Protein AF-W4LTV4-F1 (afdb_monomer)

Sequence (87 aa):
MIDLKAKDEFWAIVEECLVELYRLPTPDARQRSEDMRIRIEAPPTGMSSEIFYHSEPYDVACGIMGVDPNLPQHSQQYDSILSRHSW

Solvent-accessible surface area (backbone atoms only — not comparable to full-atom values): 5138 Å² total; per-residue (Å²): 135,82,53,69,64,60,52,52,51,45,51,49,52,22,29,49,43,29,31,73,76,67,66,36,55,64,73,58,22,48,52,55,48,50,58,48,50,52,52,45,77,60,47,68,94,90,60,67,50,69,65,59,76,72,54,56,44,68,56,51,34,24,60,76,69,74,46,81,78,57,56,85,83,42,41,74,61,49,52,57,53,37,71,76,45,102,108

Secondary structure (DSSP, 8-state):
---HHHHHHHHHHHHHHHHHTT---HHHHHHHHHHHHHHHHSPPTT--GGGGGGS-HHHHHHHHHT----HHHHHHHHHHHHTTTT-

Mean predicted aligned error: 4.75 Å

Radius of gyration: 12.68 Å; Cα contacts (8 Å, |Δi|>4): 67; chains: 1; bounding box: 35×27×31 Å

Foldseek 3Di:
DDDPVLVVLLLVLLLQCCCPVVVDDSVVSVVLSVVVVVCLVPDPPPDHSVVVSVDHSQVVSCVSVVHDDDCVVCVVVSVVSCVVGVD

Structure (mmCIF, N/CA/C/O backbone):
data_AF-W4LTV4-F1
#
_entry.id   AF-W4LTV4-F1
#
loop_
_atom_site.group_PDB
_atom_site.id
_atom_site.type_symbol
_atom_site.label_atom_id
_atom_site.label_alt_id
_atom_site.label_comp_id
_atom_site.label_asym_id
_atom_site.label_entity_id
_atom_site.label_seq_id
_atom_site.pdbx_PDB_ins_code
_atom_site.Cartn_x
_atom_site.Cartn_y
_atom_site.Cartn_z
_atom_site.occupancy
_atom_site.B_iso_or_equiv
_atom_site.auth_seq_id
_atom_site.auth_comp_id
_atom_site.auth_asym_id
_atom_site.auth_atom_id
_atom_site.pdbx_PDB_model_num
ATOM 1 N N . MET A 1 1 ? 4.332 -2.657 -21.135 1.00 60.75 1 MET A N 1
ATOM 2 C CA . MET A 1 1 ? 3.899 -1.281 -20.839 1.00 60.75 1 MET A CA 1
ATOM 3 C C . MET A 1 1 ? 2.556 -1.344 -20.147 1.00 60.75 1 MET A C 1
ATOM 5 O O . MET A 1 1 ? 1.537 -1.523 -20.802 1.00 60.75 1 MET A O 1
ATOM 9 N N . ILE A 1 2 ? 2.583 -1.294 -18.820 1.00 66.81 2 ILE A N 1
ATOM 10 C CA . ILE A 1 2 ? 1.373 -1.233 -17.993 1.00 66.81 2 ILE A CA 1
ATOM 11 C C . ILE A 1 2 ? 0.710 0.133 -18.192 1.00 66.81 2 ILE A C 1
ATOM 13 O O . ILE A 1 2 ? 1.402 1.156 -18.188 1.00 66.81 2 ILE A O 1
ATOM 17 N N . ASP A 1 3 ? -0.608 0.127 -18.384 1.00 82.25 3 ASP A N 1
ATOM 18 C CA . ASP A 1 3 ? -1.420 1.331 -18.559 1.00 82.25 3 ASP A CA 1
ATOM 19 C C . ASP A 1 3 ? -1.342 2.228 -17.312 1.00 82.25 3 ASP A C 1
ATOM 21 O O . ASP A 1 3 ? -1.342 1.735 -16.182 1.00 82.25 3 ASP A O 1
ATOM 25 N N . LEU A 1 4 ? -1.262 3.548 -17.503 1.00 81.62 4 LEU A N 1
ATOM 26 C CA . LEU A 1 4 ? -1.189 4.511 -16.399 1.00 81.62 4 LEU A CA 1
ATOM 27 C C . LEU A 1 4 ? -2.395 4.368 -15.457 1.00 81.62 4 LEU A C 1
ATOM 29 O O . LEU A 1 4 ? -2.232 4.410 -14.242 1.00 81.62 4 LEU A O 1
ATOM 33 N N . LYS A 1 5 ? -3.578 4.099 -16.017 1.00 85.00 5 LYS A N 1
ATOM 34 C CA . LYS A 1 5 ? -4.810 3.876 -15.265 1.00 85.00 5 LYS A CA 1
ATOM 35 C C . LYS A 1 5 ? -4.719 2.630 -14.387 1.00 85.00 5 LYS A C 1
ATOM 37 O O . LYS A 1 5 ? -5.138 2.679 -13.239 1.00 85.00 5 LYS A O 1
ATOM 42 N N . ALA A 1 6 ? -4.130 1.547 -14.893 1.00 85.75 6 ALA A N 1
ATOM 43 C CA . ALA A 1 6 ? -3.945 0.322 -14.115 1.00 85.75 6 ALA A CA 1
ATOM 44 C C . ALA A 1 6 ? -2.978 0.537 -12.939 1.00 85.75 6 ALA A C 1
ATOM 46 O O . ALA A 1 6 ? -3.181 -0.016 -11.862 1.00 85.75 6 ALA A O 1
ATOM 47 N N . LYS A 1 7 ? -1.947 1.377 -13.115 1.00 88.31 7 LYS A N 1
ATOM 48 C CA . LYS A 1 7 ? -1.054 1.771 -12.012 1.00 88.31 7 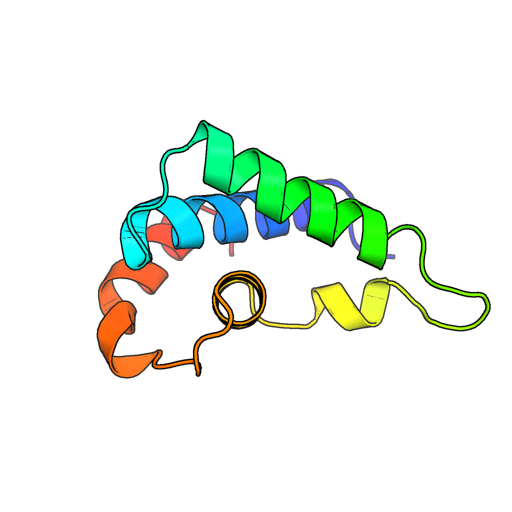LYS A CA 1
ATOM 49 C C . LYS A 1 7 ? -1.780 2.617 -10.972 1.00 88.31 7 LYS A C 1
ATOM 51 O O . LYS A 1 7 ? -1.585 2.405 -9.781 1.00 88.31 7 LYS A O 1
ATOM 56 N N . ASP A 1 8 ? -2.601 3.568 -11.404 1.00 90.12 8 ASP A N 1
ATOM 57 C CA . ASP A 1 8 ? -3.359 4.410 -10.480 1.00 90.12 8 ASP A CA 1
ATOM 58 C C . ASP A 1 8 ? -4.416 3.599 -9.709 1.00 90.12 8 ASP A C 1
ATOM 60 O O . ASP A 1 8 ? -4.540 3.771 -8.499 1.00 90.12 8 ASP A O 1
ATOM 64 N N . GLU A 1 9 ? -5.108 2.663 -10.369 1.00 91.12 9 GLU A N 1
ATOM 65 C CA . GLU A 1 9 ? -6.026 1.714 -9.717 1.00 91.12 9 GLU A CA 1
ATOM 66 C C . GLU A 1 9 ? -5.289 0.816 -8.717 1.00 91.12 9 GLU A C 1
ATOM 68 O O . GLU A 1 9 ? -5.734 0.667 -7.580 1.00 91.12 9 GLU A O 1
ATOM 73 N N . PHE A 1 10 ? -4.114 0.298 -9.084 1.00 92.50 10 PHE A N 1
ATOM 74 C CA . PHE A 1 10 ? -3.266 -0.469 -8.175 1.00 92.50 10 PHE A CA 1
ATOM 75 C C . PHE A 1 10 ? -2.964 0.307 -6.883 1.00 92.50 10 PHE A C 1
ATOM 77 O O . PHE A 1 10 ? -3.177 -0.201 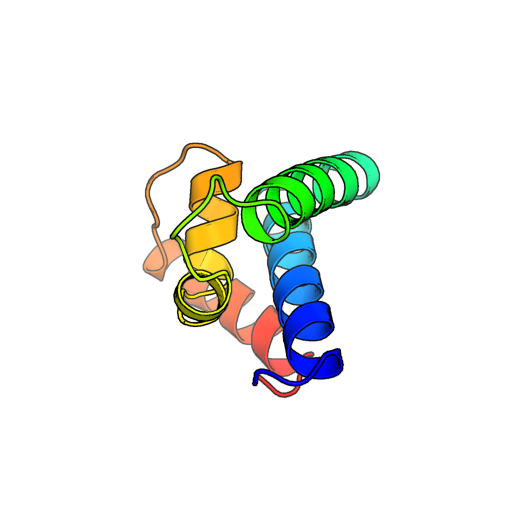-5.781 1.00 92.50 10 PHE A O 1
ATOM 84 N N . TRP A 1 11 ? -2.506 1.557 -6.999 1.00 93.81 11 TRP A N 1
ATOM 85 C CA . TRP A 1 11 ? -2.184 2.385 -5.833 1.00 93.81 11 TRP A CA 1
ATOM 86 C C . TRP A 1 11 ? -3.420 2.788 -5.026 1.00 93.81 11 TRP A C 1
ATOM 88 O O . TRP A 1 11 ? -3.333 2.868 -3.800 1.00 93.81 11 TRP A O 1
ATOM 98 N N . ALA A 1 12 ? -4.572 2.968 -5.674 1.00 94.31 12 ALA A N 1
ATOM 99 C CA . ALA A 1 12 ? -5.835 3.207 -4.985 1.00 94.31 12 ALA A CA 1
ATOM 100 C C . ALA A 1 12 ? -6.249 2.001 -4.123 1.00 94.31 12 ALA A C 1
ATOM 102 O O . ALA A 1 12 ? -6.597 2.177 -2.954 1.00 94.31 12 ALA A O 1
ATOM 103 N N . ILE A 1 13 ? -6.126 0.776 -4.648 1.00 95.12 13 ILE A N 1
ATOM 104 C CA . ILE A 1 13 ? -6.390 -0.455 -3.887 1.00 95.12 13 ILE A CA 1
ATOM 105 C C . ILE A 1 13 ? -5.426 -0.572 -2.698 1.00 95.12 13 ILE A C 1
ATOM 107 O O . ILE A 1 13 ? -5.856 -0.921 -1.596 1.00 95.12 13 ILE A O 1
ATOM 111 N N . VAL A 1 14 ? -4.136 -0.256 -2.881 1.00 95.00 14 VAL A N 1
ATOM 112 C CA . VAL A 1 14 ? -3.149 -0.243 -1.784 1.00 95.00 14 VAL A CA 1
ATOM 113 C C . VAL A 1 14 ? -3.550 0.759 -0.692 1.00 95.00 14 VAL A C 1
ATOM 115 O O . VAL A 1 14 ? -3.539 0.400 0.486 1.00 95.00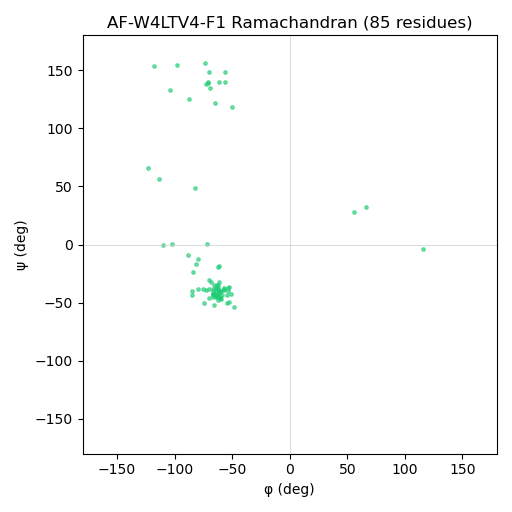 14 VAL A O 1
ATOM 118 N N . GLU A 1 15 ? -3.931 1.992 -1.051 1.00 96.06 15 GLU A N 1
ATOM 119 C CA . GLU A 1 15 ? -4.384 3.014 -0.090 1.00 96.06 15 GLU A CA 1
ATOM 120 C C . GLU A 1 15 ? -5.631 2.539 0.678 1.00 96.06 15 GLU A C 1
ATOM 122 O O . GLU A 1 15 ? -5.659 2.614 1.909 1.00 96.06 15 GLU A O 1
ATOM 127 N N . GLU A 1 16 ? -6.626 1.971 -0.011 1.00 95.19 16 GLU A N 1
ATOM 128 C CA . GLU A 1 16 ? -7.830 1.417 0.624 1.00 95.19 16 GLU A CA 1
ATOM 129 C C . GLU A 1 16 ? -7.512 0.247 1.561 1.00 95.19 16 GLU A C 1
ATOM 131 O O . GLU A 1 16 ? -8.076 0.168 2.654 1.00 95.19 16 GLU A O 1
ATOM 136 N N . CYS A 1 17 ? -6.555 -0.616 1.209 1.00 94.62 17 CYS A N 1
ATOM 137 C CA . CYS A 1 17 ? -6.094 -1.680 2.100 1.00 94.62 17 CYS A CA 1
ATOM 138 C C . CYS A 1 17 ? -5.493 -1.111 3.395 1.00 94.62 17 CYS A C 1
ATOM 140 O O . CYS A 1 17 ? -5.815 -1.580 4.489 1.00 94.62 17 CYS A O 1
ATOM 142 N N . LEU A 1 18 ? -4.650 -0.078 3.296 1.00 94.62 18 LEU A N 1
ATOM 143 C CA . LEU A 1 18 ? -4.056 0.588 4.462 1.00 94.62 18 LEU A CA 1
ATOM 144 C C . LEU A 1 18 ? -5.130 1.206 5.371 1.00 94.62 18 LEU A C 1
ATOM 146 O O . LEU A 1 18 ? -5.050 1.093 6.597 1.00 94.62 18 LEU A O 1
ATOM 150 N N . VAL A 1 19 ? -6.160 1.818 4.789 1.00 95.56 19 VAL A N 1
ATOM 151 C CA . VAL A 1 19 ? -7.242 2.453 5.552 1.00 95.56 19 VAL A CA 1
ATOM 152 C C . VAL A 1 19 ? -8.198 1.422 6.160 1.00 95.56 19 VAL A C 1
ATOM 154 O O . VAL A 1 19 ? -8.496 1.480 7.354 1.00 95.56 19 VAL A O 1
ATOM 157 N N . GLU A 1 20 ? -8.702 0.470 5.377 1.00 94.19 20 GLU A N 1
ATOM 158 C CA . GLU A 1 20 ? -9.786 -0.418 5.816 1.00 94.19 20 GLU A CA 1
ATOM 159 C C . GLU A 1 20 ? -9.296 -1.632 6.605 1.00 94.19 20 GLU A C 1
ATOM 161 O O . GLU A 1 20 ? -9.922 -1.996 7.607 1.00 94.19 20 GLU A O 1
ATOM 166 N N . LEU A 1 21 ? -8.178 -2.236 6.190 1.00 92.38 21 LEU A N 1
ATOM 167 C CA . LEU A 1 21 ? -7.628 -3.432 6.835 1.00 92.38 21 LEU A CA 1
ATOM 168 C C . LEU A 1 21 ? -6.755 -3.050 8.030 1.00 92.38 21 LEU A C 1
ATOM 170 O O . LEU A 1 21 ? -6.885 -3.625 9.109 1.00 92.38 21 LEU A O 1
ATOM 174 N N . TYR A 1 22 ? -5.918 -2.022 7.863 1.00 90.44 22 TYR A N 1
ATOM 175 C CA . TYR A 1 22 ? -4.936 -1.615 8.871 1.00 90.44 22 TYR A CA 1
ATOM 176 C C . TYR A 1 22 ? -5.334 -0.384 9.688 1.00 90.44 22 TYR A C 1
ATOM 178 O O . TYR A 1 22 ? -4.595 0.010 10.590 1.00 90.44 22 TYR A O 1
ATOM 186 N N . ARG A 1 23 ? -6.515 0.198 9.426 1.00 92.94 23 ARG A N 1
ATOM 187 C CA . ARG A 1 23 ? -7.067 1.351 10.166 1.00 92.94 23 ARG A CA 1
ATOM 188 C C . ARG A 1 23 ? -6.136 2.564 10.183 1.00 92.94 23 ARG A C 1
ATOM 190 O O . ARG A 1 23 ? -6.183 3.364 11.119 1.00 92.94 23 ARG A O 1
ATOM 197 N N . LEU A 1 24 ? -5.302 2.712 9.154 1.00 94.25 24 LEU A N 1
ATOM 198 C CA . LEU A 1 24 ? -4.449 3.881 9.014 1.00 94.25 24 LEU A CA 1
ATOM 199 C C . LEU A 1 24 ? -5.312 5.105 8.660 1.00 94.25 24 LEU A C 1
ATOM 201 O O . LEU A 1 24 ? -6.221 4.991 7.832 1.00 94.25 24 LEU A O 1
ATOM 205 N N . PRO A 1 25 ? -5.053 6.288 9.242 1.00 9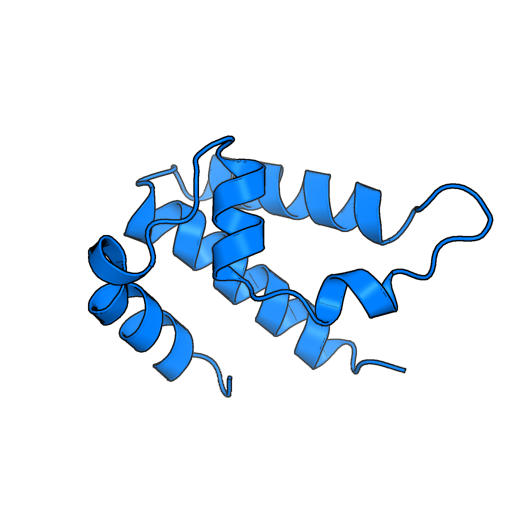5.06 25 PRO A N 1
ATOM 206 C CA . PRO A 1 25 ? -5.692 7.515 8.784 1.00 95.06 25 PRO A CA 1
ATOM 207 C C . PRO A 1 25 ? -5.424 7.739 7.291 1.00 95.06 25 PRO A C 1
ATOM 209 O O . PRO A 1 25 ? -4.302 7.546 6.831 1.00 95.06 25 PRO A O 1
ATOM 212 N N . THR A 1 26 ? -6.426 8.197 6.537 1.00 92.94 26 THR A N 1
ATOM 213 C CA . THR A 1 26 ? -6.295 8.447 5.088 1.00 92.94 26 THR A CA 1
ATOM 214 C C . THR A 1 26 ? -5.082 9.312 4.712 1.00 92.94 26 THR A C 1
ATOM 216 O O . THR A 1 26 ? -4.389 8.947 3.764 1.00 92.94 26 THR A O 1
ATOM 219 N N . PRO A 1 27 ? -4.749 10.406 5.435 1.00 94.19 27 PRO A N 1
ATOM 220 C CA . PRO A 1 27 ? -3.545 11.182 5.131 1.00 94.19 27 PRO A CA 1
ATOM 221 C C . PRO A 1 27 ? -2.258 10.353 5.231 1.00 94.19 27 PRO A C 1
ATOM 223 O O . PRO A 1 27 ? -1.384 10.463 4.373 1.00 94.19 27 PRO A O 1
ATOM 226 N N . ASP A 1 28 ? -2.168 9.483 6.237 1.00 93.81 28 ASP A N 1
ATOM 227 C CA . ASP A 1 28 ? -1.001 8.632 6.465 1.00 93.81 28 ASP A CA 1
ATOM 228 C C . ASP A 1 28 ? -0.931 7.505 5.426 1.00 93.81 28 ASP A C 1
ATOM 230 O O . ASP A 1 28 ? 0.153 7.174 4.946 1.00 93.81 28 ASP A O 1
ATOM 234 N N . ALA A 1 29 ? -2.079 6.928 5.053 1.00 94.38 29 ALA A N 1
ATOM 235 C CA . ALA A 1 29 ? -2.170 5.883 4.033 1.00 94.38 29 ALA A CA 1
ATOM 236 C C . ALA A 1 29 ? -1.705 6.402 2.670 1.00 94.38 29 ALA A C 1
ATOM 238 O O . ALA A 1 29 ? -0.885 5.761 2.006 1.00 94.38 29 ALA A O 1
ATOM 239 N N . ARG A 1 30 ? -2.158 7.603 2.297 1.00 93.81 30 ARG A N 1
ATOM 240 C CA . ARG A 1 30 ? -1.720 8.286 1.080 1.00 93.81 30 ARG A CA 1
ATOM 241 C C . ARG A 1 30 ? -0.229 8.590 1.103 1.00 93.81 30 ARG A C 1
ATOM 243 O O . ARG A 1 30 ? 0.465 8.291 0.142 1.00 93.81 30 ARG A O 1
ATOM 250 N N . GLN A 1 31 ? 0.282 9.152 2.199 1.00 95.19 31 GLN A N 1
ATOM 251 C CA . GLN A 1 31 ? 1.705 9.486 2.277 1.00 95.19 31 GLN A CA 1
ATOM 252 C C . GLN A 1 31 ? 2.583 8.238 2.125 1.00 95.19 31 GLN A C 1
ATOM 254 O O . GLN A 1 31 ? 3.546 8.246 1.366 1.00 95.19 31 GLN A O 1
ATOM 259 N N . ARG A 1 32 ? 2.242 7.144 2.816 1.00 93.88 32 ARG A N 1
ATOM 260 C CA . ARG A 1 32 ? 3.040 5.910 2.770 1.00 93.88 32 ARG A CA 1
ATOM 261 C C . ARG A 1 32 ? 2.965 5.192 1.425 1.00 93.88 32 ARG A C 1
ATOM 263 O O . ARG A 1 32 ? 3.971 4.636 0.987 1.00 93.88 32 ARG A O 1
ATOM 270 N N . SER A 1 33 ? 1.792 5.172 0.794 1.00 93.38 33 SER A N 1
ATOM 271 C CA . SER A 1 33 ? 1.629 4.593 -0.543 1.00 93.38 33 SER A CA 1
ATOM 272 C C . SER A 1 33 ? 2.383 5.409 -1.595 1.00 93.38 33 SER A C 1
ATOM 274 O O . SER A 1 33 ? 3.115 4.822 -2.387 1.00 93.38 33 SER A O 1
ATOM 276 N N . GLU A 1 34 ? 2.323 6.741 -1.535 1.00 93.25 34 GLU A N 1
ATOM 277 C CA . GLU A 1 34 ? 3.074 7.631 -2.429 1.00 93.25 34 GLU A CA 1
ATOM 278 C C . GLU A 1 34 ? 4.594 7.491 -2.245 1.00 93.25 34 GLU A C 1
ATOM 280 O O . GLU A 1 34 ? 5.330 7.339 -3.220 1.00 93.25 34 GLU A O 1
ATOM 285 N N . ASP A 1 35 ? 5.081 7.448 -1.000 1.00 92.19 35 ASP A N 1
ATOM 286 C CA . ASP A 1 35 ? 6.503 7.221 -0.711 1.00 92.19 35 ASP A CA 1
ATOM 287 C C . ASP A 1 35 ? 6.996 5.897 -1.317 1.00 92.19 35 ASP A C 1
ATOM 289 O O . ASP A 1 35 ? 8.121 5.811 -1.821 1.00 92.19 35 ASP A O 1
ATOM 293 N N . MET A 1 36 ? 6.163 4.853 -1.269 1.00 90.50 36 MET A N 1
ATOM 294 C CA . MET A 1 36 ? 6.472 3.563 -1.876 1.00 90.50 36 MET A CA 1
ATOM 295 C C . MET A 1 36 ? 6.440 3.650 -3.407 1.00 90.50 36 MET A C 1
ATOM 297 O O . MET A 1 36 ? 7.396 3.216 -4.052 1.00 90.50 36 MET A O 1
ATOM 301 N N . ARG A 1 37 ? 5.406 4.273 -3.989 1.00 91.06 37 ARG A N 1
ATOM 302 C CA . ARG A 1 37 ? 5.280 4.517 -5.434 1.00 91.06 37 ARG A CA 1
ATOM 303 C C . ARG A 1 37 ? 6.511 5.209 -5.998 1.00 91.06 37 ARG A C 1
ATOM 305 O O . ARG A 1 37 ? 7.102 4.709 -6.953 1.00 91.06 37 ARG A O 1
ATOM 312 N N . ILE A 1 38 ? 6.962 6.287 -5.359 1.00 88.94 38 ILE A N 1
ATOM 313 C CA . ILE A 1 38 ? 8.162 7.030 -5.762 1.00 88.94 38 ILE A CA 1
ATOM 314 C C . ILE A 1 38 ? 9.398 6.122 -5.762 1.00 88.94 38 ILE A C 1
ATOM 316 O O . ILE A 1 38 ? 10.183 6.156 -6.709 1.00 88.94 38 ILE A O 1
ATOM 320 N N . ARG A 1 39 ? 9.576 5.272 -4.741 1.00 85.06 39 ARG A N 1
ATOM 321 C CA . ARG A 1 39 ? 10.719 4.338 -4.668 1.00 85.06 39 ARG A CA 1
ATOM 322 C C . ARG A 1 39 ? 10.714 3.309 -5.798 1.00 85.06 39 ARG A C 1
ATOM 324 O O . ARG A 1 39 ? 11.782 2.921 -6.265 1.00 85.06 39 ARG A O 1
ATOM 331 N N . ILE A 1 40 ? 9.535 2.865 -6.222 1.00 84.62 40 ILE A N 1
ATOM 332 C CA . ILE A 1 40 ? 9.370 1.872 -7.291 1.00 84.62 40 ILE A CA 1
ATOM 333 C C . ILE A 1 40 ? 9.523 2.503 -8.666 1.00 84.62 40 ILE A C 1
ATOM 335 O O . ILE A 1 40 ? 10.083 1.876 -9.560 1.00 84.62 40 ILE A O 1
ATOM 339 N N . GLU A 1 41 ? 9.017 3.721 -8.851 1.00 82.88 41 GLU A N 1
ATOM 340 C CA . GLU A 1 41 ? 9.074 4.442 -10.124 1.00 82.88 41 GLU A CA 1
ATOM 341 C C . GLU A 1 41 ? 10.424 5.135 -10.356 1.00 82.88 41 GLU A C 1
ATOM 343 O O . GLU A 1 41 ? 10.775 5.406 -11.505 1.00 82.88 41 GLU A O 1
ATOM 348 N N . ALA A 1 42 ? 11.232 5.305 -9.304 1.00 80.81 42 ALA A N 1
ATOM 349 C CA . ALA A 1 42 ? 12.634 5.715 -9.372 1.00 80.81 42 ALA A CA 1
ATOM 350 C C . ALA A 1 42 ? 13.604 4.604 -8.897 1.00 80.81 42 ALA A C 1
ATOM 352 O O . ALA A 1 42 ? 14.395 4.833 -7.975 1.00 80.81 42 ALA A O 1
ATOM 353 N N . PRO A 1 43 ? 13.581 3.394 -9.492 1.00 64.50 43 PRO A N 1
ATOM 354 C CA . PRO A 1 43 ? 14.447 2.315 -9.050 1.00 64.50 43 PRO A CA 1
ATOM 355 C C . PRO A 1 43 ? 15.912 2.622 -9.414 1.00 64.50 43 PRO A C 1
ATOM 357 O O . PRO A 1 43 ? 16.180 3.249 -10.447 1.00 64.50 43 PRO A O 1
ATOM 360 N N . PRO A 1 44 ? 16.893 2.166 -8.612 1.00 64.88 44 PRO A N 1
ATOM 361 C CA . PRO A 1 44 ? 18.296 2.219 -9.006 1.00 64.88 44 PRO A CA 1
ATOM 362 C C . PRO A 1 44 ? 18.511 1.485 -10.340 1.00 64.88 44 PRO A C 1
ATOM 364 O O . PRO A 1 44 ? 17.806 0.530 -10.677 1.00 64.88 44 PRO A O 1
ATOM 367 N N . THR A 1 45 ? 19.478 1.964 -11.120 1.00 62.16 45 THR A N 1
ATOM 368 C CA . THR A 1 45 ? 19.688 1.605 -12.527 1.00 62.16 45 THR A CA 1
ATOM 369 C C . THR A 1 45 ? 19.714 0.087 -12.745 1.00 62.16 45 THR A C 1
ATOM 371 O O . THR A 1 45 ? 20.596 -0.598 -12.231 1.00 62.16 45 THR A O 1
ATOM 374 N N . GLY A 1 46 ? 18.769 -0.435 -13.538 1.00 65.00 46 GLY A N 1
ATOM 375 C CA . GLY A 1 46 ? 18.729 -1.846 -13.958 1.00 65.00 46 GLY A CA 1
ATOM 376 C C . GLY A 1 46 ? 17.533 -2.670 -13.466 1.00 65.00 46 GLY A C 1
ATOM 377 O O . GLY A 1 46 ? 17.399 -3.816 -13.888 1.00 65.00 46 GLY A O 1
ATOM 378 N N . MET A 1 47 ? 16.647 -2.116 -12.631 1.00 64.62 47 MET A N 1
ATOM 379 C CA . MET A 1 47 ? 15.395 -2.773 -12.224 1.00 64.62 47 MET A CA 1
ATOM 380 C C . MET A 1 47 ? 14.185 -2.175 -12.957 1.00 64.62 47 MET A C 1
ATOM 382 O O . MET A 1 47 ? 14.050 -0.957 -13.038 1.00 64.62 47 MET A O 1
ATOM 386 N N . SER A 1 48 ? 13.302 -3.027 -13.491 1.00 71.38 48 SER A N 1
ATOM 387 C CA . SER A 1 48 ? 12.043 -2.582 -14.104 1.00 71.38 48 SER A CA 1
ATOM 388 C C . SER A 1 48 ? 10.951 -2.476 -13.045 1.00 71.38 48 SER A C 1
ATOM 390 O O . SER A 1 48 ? 10.637 -3.462 -12.377 1.00 71.38 48 SER A O 1
ATOM 392 N N . SER A 1 49 ? 10.327 -1.303 -12.946 1.00 75.44 49 SER A N 1
ATOM 393 C CA 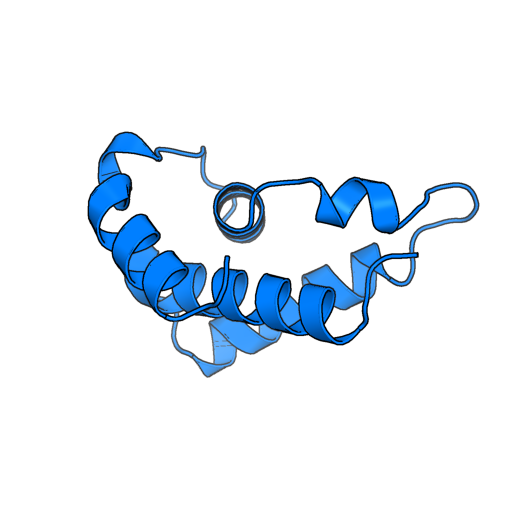. SER A 1 49 ? 9.151 -1.080 -12.101 1.00 75.44 49 SER A CA 1
ATOM 394 C C . SER A 1 49 ? 7.950 -1.929 -12.523 1.00 75.44 49 SER A C 1
ATOM 396 O O . SER A 1 49 ? 7.070 -2.181 -11.708 1.00 75.44 49 SER A O 1
ATOM 398 N N . GLU A 1 50 ? 7.922 -2.440 -13.761 1.00 75.88 50 GLU A N 1
ATOM 399 C CA . GLU A 1 50 ? 6.853 -3.329 -14.233 1.00 75.88 50 GLU A CA 1
ATOM 400 C C . GLU A 1 50 ? 6.777 -4.630 -13.423 1.00 75.88 50 GLU A C 1
ATOM 402 O O . GLU A 1 50 ? 5.678 -5.124 -13.200 1.00 75.88 50 GLU A O 1
ATOM 407 N N . ILE A 1 51 ? 7.906 -5.144 -12.910 1.00 75.19 51 ILE A N 1
ATOM 408 C CA . ILE A 1 51 ? 7.929 -6.358 -12.071 1.00 75.19 51 ILE A CA 1
ATOM 409 C C . ILE A 1 51 ? 7.134 -6.136 -10.781 1.00 75.19 51 ILE A C 1
ATOM 411 O O . ILE A 1 51 ? 6.466 -7.045 -10.298 1.00 75.19 51 ILE A O 1
ATOM 415 N N . PHE A 1 52 ? 7.172 -4.918 -10.242 1.00 81.50 52 PHE A N 1
ATOM 416 C CA . PHE A 1 52 ? 6.472 -4.596 -9.008 1.00 81.50 52 PHE A CA 1
ATOM 417 C C . PHE A 1 52 ? 4.954 -4.680 -9.173 1.00 81.50 52 PHE A C 1
ATOM 419 O O . PHE A 1 52 ? 4.278 -5.262 -8.332 1.00 81.50 52 PHE A O 1
ATOM 426 N N . TYR A 1 53 ? 4.433 -4.168 -10.288 1.00 83.75 53 TYR A N 1
ATOM 427 C CA . TYR A 1 53 ? 3.001 -4.141 -10.597 1.00 83.75 53 TYR A CA 1
ATOM 428 C C . TYR A 1 53 ? 2.407 -5.522 -10.944 1.00 83.75 53 TYR A C 1
ATOM 430 O O . TYR A 1 53 ? 1.218 -5.619 -11.229 1.00 83.75 53 TYR A O 1
ATOM 438 N N . HIS A 1 54 ? 3.218 -6.585 -10.919 1.00 83.06 54 HIS A N 1
ATOM 439 C CA . HIS A 1 54 ? 2.741 -7.971 -10.923 1.00 83.06 54 HIS A CA 1
ATOM 440 C C . HIS A 1 54 ? 2.481 -8.530 -9.515 1.00 83.06 54 HIS A C 1
ATOM 442 O O . HIS A 1 54 ? 1.964 -9.637 -9.397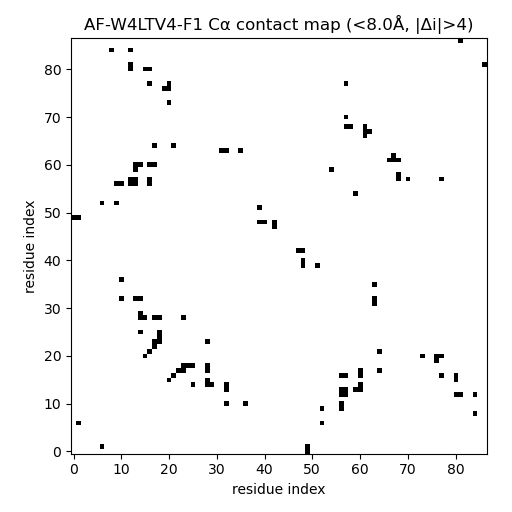 1.00 83.06 54 HIS A O 1
ATOM 448 N N . SER A 1 55 ? 2.867 -7.803 -8.463 1.00 85.38 55 SER A N 1
ATOM 449 C CA . SER A 1 55 ? 2.542 -8.159 -7.078 1.00 85.38 55 SER A CA 1
ATOM 450 C C . SER A 1 55 ? 1.070 -7.882 -6.792 1.00 85.38 55 SER A C 1
ATOM 452 O O . SER A 1 55 ? 0.475 -7.008 -7.419 1.00 85.38 55 SER A O 1
ATOM 454 N N . GLU A 1 56 ? 0.496 -8.559 -5.801 1.00 89.31 56 GLU A N 1
ATOM 455 C CA . GLU A 1 56 ? -0.850 -8.229 -5.334 1.00 89.31 56 GLU A CA 1
ATOM 456 C C . GLU A 1 56 ? -0.843 -6.915 -4.528 1.00 89.31 56 GLU A C 1
ATOM 458 O O . GLU A 1 56 ? 0.032 -6.722 -3.671 1.00 89.31 56 GLU A O 1
ATOM 463 N N . PRO A 1 57 ? -1.827 -6.014 -4.721 1.00 91.81 57 PRO A N 1
ATOM 464 C CA . PRO A 1 57 ? -1.969 -4.801 -3.911 1.00 91.81 57 PRO A CA 1
ATOM 465 C C . PRO A 1 57 ? -1.983 -5.071 -2.397 1.00 91.81 57 PRO A C 1
ATOM 467 O O . PRO A 1 57 ? -1.419 -4.300 -1.617 1.00 91.81 57 PRO A O 1
ATOM 470 N N . TYR A 1 58 ? -2.591 -6.185 -1.971 1.00 92.12 58 TYR A N 1
ATOM 471 C CA . TYR A 1 58 ? -2.612 -6.594 -0.566 1.00 92.12 58 TYR A CA 1
ATOM 472 C C . TYR A 1 58 ? -1.207 -6.860 -0.016 1.00 92.12 58 TYR A C 1
ATOM 474 O O . TYR A 1 58 ? -0.867 -6.371 1.064 1.00 92.12 58 TYR A O 1
ATOM 482 N N . ASP A 1 59 ? -0.370 -7.581 -0.763 1.00 91.44 59 ASP A N 1
ATOM 483 C CA 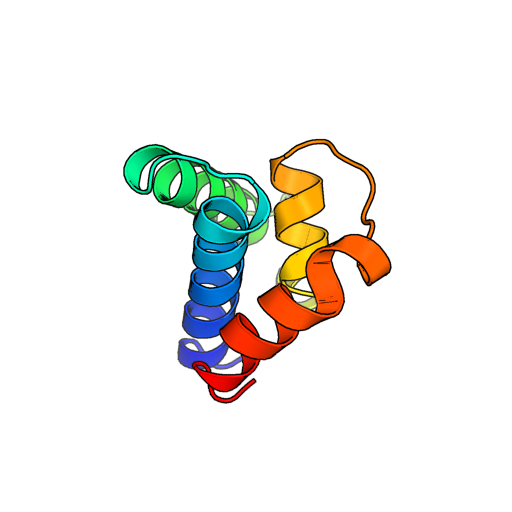. ASP A 1 59 ? 0.997 -7.902 -0.345 1.00 91.44 59 ASP A CA 1
ATOM 484 C C . ASP A 1 59 ? 1.843 -6.632 -0.213 1.00 91.44 59 ASP A C 1
ATOM 486 O O . ASP A 1 59 ? 2.635 -6.485 0.722 1.00 91.44 59 ASP A O 1
ATOM 490 N N . VAL A 1 60 ? 1.619 -5.660 -1.099 1.00 91.81 60 VAL A N 1
ATOM 491 C CA . VAL A 1 60 ? 2.268 -4.348 -1.019 1.00 91.81 60 VAL A CA 1
ATOM 492 C C . VAL A 1 60 ? 1.811 -3.568 0.210 1.00 91.81 60 VAL A C 1
ATOM 494 O O . VAL A 1 60 ? 2.651 -3.005 0.915 1.00 91.81 60 VAL A O 1
ATOM 497 N N . ALA A 1 61 ? 0.513 -3.570 0.525 1.00 93.19 61 ALA A N 1
ATOM 498 C CA . ALA A 1 61 ? 0.003 -2.956 1.748 1.00 93.19 61 ALA A CA 1
ATOM 499 C C . ALA A 1 61 ? 0.600 -3.614 3.010 1.00 93.19 61 ALA A C 1
ATOM 501 O O . ALA A 1 61 ? 1.006 -2.907 3.935 1.00 93.19 61 ALA A O 1
ATOM 502 N N . CYS A 1 62 ? 0.744 -4.945 3.024 1.00 92.50 62 CYS A N 1
ATOM 503 C CA . CYS A 1 62 ? 1.430 -5.677 4.095 1.00 92.50 62 CYS A CA 1
ATOM 504 C C . CYS A 1 62 ? 2.895 -5.238 4.229 1.00 92.50 62 CYS A C 1
ATOM 506 O O . CYS A 1 62 ? 3.354 -4.927 5.331 1.00 92.50 62 CYS A O 1
ATOM 508 N N . GLY A 1 63 ? 3.606 -5.130 3.102 1.00 91.25 63 GLY A N 1
ATOM 509 C CA . GLY A 1 63 ? 4.989 -4.660 3.048 1.00 91.25 63 GLY A CA 1
ATOM 510 C C . GLY A 1 63 ? 5.162 -3.229 3.566 1.00 91.25 63 GLY A C 1
ATOM 511 O O . GLY A 1 63 ? 6.101 -2.957 4.313 1.00 91.25 63 GLY A O 1
ATOM 512 N N . ILE A 1 64 ? 4.232 -2.322 3.245 1.00 92.38 64 ILE A N 1
ATOM 513 C CA . ILE A 1 64 ? 4.206 -0.947 3.780 1.00 92.38 64 ILE A CA 1
ATOM 514 C C . ILE A 1 64 ? 3.985 -0.944 5.299 1.00 92.38 64 ILE A C 1
ATOM 516 O O . ILE A 1 64 ? 4.569 -0.126 6.014 1.00 92.38 64 ILE A O 1
ATOM 520 N N . MET A 1 65 ? 3.142 -1.846 5.800 1.00 92.44 65 MET A N 1
ATOM 521 C CA . MET A 1 65 ? 2.845 -1.967 7.227 1.00 92.44 65 MET A CA 1
ATOM 522 C C . MET A 1 65 ? 3.916 -2.727 8.014 1.00 92.44 65 MET A C 1
ATOM 524 O O . MET A 1 65 ? 3.914 -2.660 9.243 1.00 92.44 65 MET A O 1
ATOM 528 N N . GLY A 1 66 ? 4.841 -3.409 7.332 1.00 91.56 66 GLY A N 1
ATOM 529 C CA . GLY A 1 66 ? 5.863 -4.241 7.965 1.00 91.56 66 GLY A CA 1
ATOM 530 C C . GLY A 1 66 ? 5.272 -5.457 8.680 1.00 91.56 66 GLY A C 1
ATOM 531 O O . GLY A 1 66 ? 5.787 -5.862 9.720 1.00 91.56 66 GLY A O 1
ATOM 532 N N . VAL A 1 67 ? 4.168 -5.996 8.158 1.00 89.94 67 VAL A N 1
ATOM 533 C CA . VAL A 1 67 ? 3.469 -7.166 8.706 1.00 89.94 67 VAL A CA 1
ATOM 534 C C . VAL A 1 67 ? 3.464 -8.302 7.695 1.00 89.94 67 VAL A C 1
ATOM 536 O O . VAL A 1 67 ? 3.492 -8.064 6.487 1.00 89.94 67 VAL A O 1
ATOM 539 N N . ASP A 1 68 ? 3.383 -9.534 8.187 1.00 88.25 68 ASP A N 1
ATOM 540 C CA . ASP A 1 68 ? 3.234 -10.695 7.317 1.00 88.25 68 ASP A CA 1
ATOM 541 C C . ASP A 1 68 ? 1.828 -10.728 6.687 1.00 88.25 68 ASP A C 1
ATOM 543 O O . ASP A 1 68 ? 0.835 -10.440 7.373 1.00 88.25 68 ASP A O 1
ATOM 547 N N . PRO A 1 69 ? 1.710 -11.087 5.396 1.00 84.94 69 PRO A N 1
ATOM 548 C CA . PRO A 1 69 ? 0.421 -11.202 4.732 1.00 84.94 69 PRO A CA 1
ATOM 549 C C . PRO A 1 69 ? -0.409 -12.323 5.361 1.00 84.94 69 PRO A C 1
ATOM 551 O O . PRO A 1 69 ? -0.024 -13.491 5.375 1.00 84.94 69 PRO A O 1
ATOM 554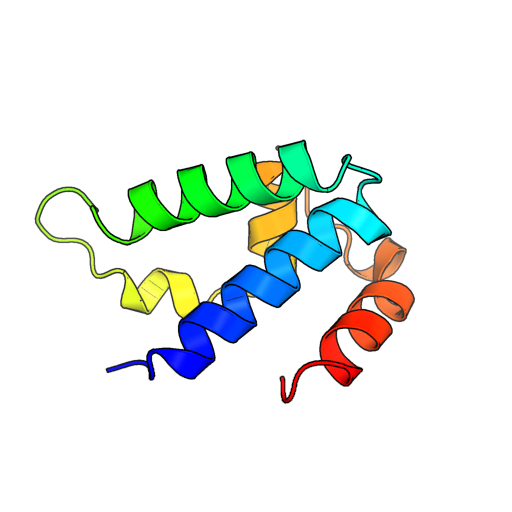 N N . ASN A 1 70 ? -1.590 -11.961 5.861 1.00 85.31 70 ASN A N 1
ATOM 555 C CA . ASN A 1 70 ? -2.585 -12.892 6.384 1.00 85.31 70 ASN A CA 1
ATOM 556 C C . ASN A 1 70 ? -3.902 -12.695 5.636 1.00 85.31 70 ASN A C 1
ATOM 558 O O . ASN A 1 70 ? -4.911 -12.256 6.195 1.00 85.31 70 ASN A O 1
ATOM 562 N N . LEU A 1 71 ? -3.875 -13.014 4.341 1.00 81.19 71 LEU A N 1
ATOM 563 C CA . LEU A 1 71 ? -5.031 -12.870 3.464 1.00 81.19 71 LEU A CA 1
ATOM 564 C C . LEU A 1 71 ? -6.288 -13.578 4.002 1.00 81.19 71 LEU A C 1
ATOM 566 O O . LEU A 1 71 ? -7.348 -12.964 3.941 1.00 81.19 71 LEU A O 1
ATOM 570 N N . PRO A 1 72 ? -6.237 -14.789 4.601 1.00 87.19 72 PRO A N 1
ATOM 571 C CA . PRO A 1 72 ? -7.433 -15.413 5.171 1.00 87.19 72 PRO A CA 1
ATOM 572 C C . PRO A 1 72 ? -8.183 -14.521 6.168 1.00 87.19 72 PRO A C 1
ATOM 574 O O . PRO A 1 72 ? -9.412 -14.497 6.154 1.00 87.19 72 PRO A O 1
ATOM 577 N N . GLN A 1 73 ? -7.459 -13.747 6.982 1.00 85.44 73 GLN A N 1
ATOM 578 C CA . GLN A 1 73 ? -8.042 -12.833 7.967 1.00 85.44 73 GLN A CA 1
ATOM 579 C C . GLN A 1 73 ? -8.731 -11.620 7.326 1.00 85.44 73 GLN A C 1
ATOM 581 O O . GLN A 1 73 ? -9.700 -11.116 7.888 1.00 85.44 73 GLN A O 1
ATOM 586 N N . HIS A 1 74 ? -8.253 -11.170 6.165 1.00 88.19 74 HIS A N 1
ATOM 587 C CA . HIS A 1 74 ? -8.751 -9.974 5.478 1.00 88.19 74 HIS A CA 1
ATOM 588 C C . HIS A 1 74 ? -9.525 -10.268 4.189 1.00 88.19 74 HIS A C 1
ATOM 590 O O . HIS A 1 74 ? -10.008 -9.335 3.558 1.00 88.19 74 HIS A O 1
ATOM 596 N N . SER A 1 75 ? -9.671 -11.540 3.811 1.00 87.56 75 SER A N 1
ATOM 597 C CA . SER A 1 75 ? -10.198 -11.998 2.517 1.00 87.56 75 SER A CA 1
ATOM 598 C C . SER A 1 75 ? -11.502 -11.307 2.123 1.00 87.56 75 SER A C 1
ATOM 600 O O . SER A 1 75 ? -11.557 -10.641 1.099 1.00 87.56 75 SER A O 1
ATOM 602 N N . GLN A 1 76 ? -12.513 -11.339 2.992 1.00 90.81 76 GLN A N 1
ATOM 603 C CA . GLN A 1 76 ? -13.811 -10.716 2.718 1.00 90.81 76 GLN A CA 1
ATOM 604 C C . GLN A 1 76 ? -13.730 -9.190 2.519 1.00 90.81 76 GLN A C 1
ATOM 606 O O . GLN A 1 76 ? -14.456 -8.616 1.704 1.00 90.81 76 GLN A O 1
ATOM 611 N N . GLN A 1 77 ? -12.880 -8.513 3.291 1.00 91.19 77 GLN A N 1
ATOM 612 C CA . GLN A 1 77 ? -12.711 -7.062 3.205 1.00 91.19 77 GLN A CA 1
ATOM 613 C C . GLN A 1 77 ? -11.907 -6.693 1.958 1.00 91.19 77 GLN A C 1
ATOM 615 O O . GLN A 1 77 ? -12.241 -5.726 1.281 1.00 91.19 77 GLN A O 1
ATOM 6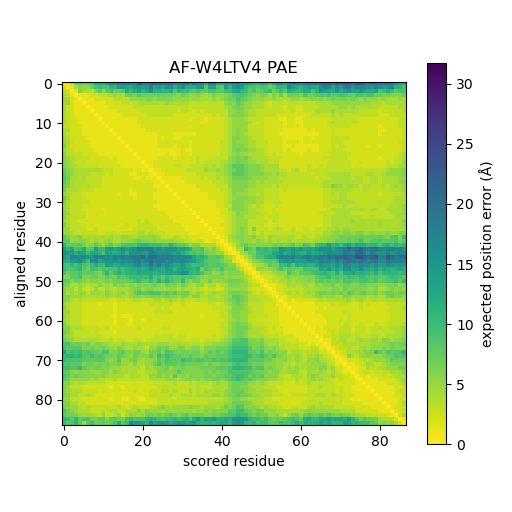20 N N . TYR A 1 78 ? -10.896 -7.495 1.627 1.00 91.94 78 TYR A N 1
ATOM 621 C CA . TYR A 1 78 ? -10.095 -7.318 0.429 1.00 91.94 78 TYR A CA 1
ATOM 622 C C . TYR A 1 78 ? -10.919 -7.558 -0.838 1.00 91.94 78 TYR A C 1
ATOM 624 O O . TYR A 1 78 ? -10.929 -6.690 -1.700 1.00 91.94 78 TYR A O 1
ATOM 632 N N . ASP A 1 79 ? -11.727 -8.619 -0.898 1.00 91.62 79 ASP A N 1
ATOM 633 C CA . ASP A 1 79 ? -12.672 -8.858 -2.000 1.00 91.62 79 ASP A CA 1
ATOM 634 C C . ASP A 1 79 ? -13.645 -7.681 -2.178 1.00 91.62 79 ASP A C 1
ATOM 636 O O . ASP A 1 79 ? -13.973 -7.277 -3.295 1.00 91.62 79 ASP A O 1
ATOM 640 N N . SER A 1 80 ? -14.088 -7.087 -1.064 1.00 92.12 80 SER A N 1
ATOM 641 C CA . SER A 1 80 ? -14.959 -5.909 -1.091 1.00 92.12 80 SER A CA 1
ATOM 642 C C . SER A 1 80 ? -14.251 -4.685 -1.668 1.00 92.12 80 SER A C 1
ATOM 644 O O . SER A 1 80 ? -14.887 -3.932 -2.400 1.00 92.12 80 SER A O 1
ATOM 646 N N . ILE A 1 81 ? -12.967 -4.483 -1.362 1.00 92.62 81 ILE A N 1
ATOM 647 C CA . ILE A 1 81 ? -12.147 -3.426 -1.967 1.00 92.62 81 ILE A CA 1
ATOM 648 C C . ILE A 1 81 ? -11.977 -3.715 -3.458 1.00 92.62 81 ILE A C 1
ATOM 650 O O . ILE A 1 81 ? -12.320 -2.864 -4.273 1.00 92.62 81 ILE A O 1
ATOM 654 N N . LEU A 1 82 ? -11.539 -4.925 -3.822 1.00 91.75 82 LEU A N 1
ATOM 655 C CA . LEU A 1 82 ? -11.319 -5.317 -5.214 1.00 91.75 82 LEU A CA 1
ATOM 656 C C . LEU A 1 82 ? -12.564 -5.099 -6.065 1.00 91.75 82 LEU A C 1
ATOM 658 O O . LEU A 1 82 ? -12.451 -4.496 -7.114 1.00 91.75 82 LEU A O 1
ATOM 662 N N . SER A 1 83 ? -13.756 -5.457 -5.580 1.00 91.12 83 SER A N 1
ATOM 663 C CA . SER A 1 83 ? -15.011 -5.276 -6.328 1.00 91.12 83 SER A CA 1
ATOM 664 C C . SER A 1 83 ? -15.378 -3.821 -6.671 1.00 91.12 83 SER A C 1
ATOM 666 O O . SER A 1 83 ? -16.224 -3.590 -7.537 1.00 91.12 83 SER A O 1
ATOM 668 N N . ARG A 1 84 ? -14.788 -2.832 -5.981 1.00 90.06 84 ARG A N 1
ATOM 669 C CA . ARG A 1 84 ? -14.982 -1.393 -6.257 1.00 90.06 84 ARG A CA 1
ATOM 670 C C . ARG A 1 84 ? -14.060 -0.895 -7.362 1.00 90.06 84 ARG A C 1
ATOM 672 O O . ARG A 1 84 ? -14.364 0.109 -8.006 1.00 90.06 84 ARG A O 1
ATOM 679 N N . HIS A 1 85 ? -12.953 -1.596 -7.562 1.00 85.12 85 HIS A N 1
ATOM 680 C CA . HIS A 1 85 ? -12.011 -1.393 -8.648 1.00 85.12 85 HIS A CA 1
ATOM 681 C C . HIS A 1 85 ? -12.342 -2.415 -9.742 1.00 85.12 85 HIS A C 1
ATOM 683 O O . HIS A 1 85 ? -12.974 -3.433 -9.496 1.00 85.12 85 HIS A O 1
ATOM 689 N N . SER A 1 86 ? -12.010 -2.157 -11.002 1.00 75.62 86 SER A N 1
ATOM 690 C CA . SER A 1 86 ? -12.209 -3.181 -12.047 1.00 75.62 86 SER A CA 1
ATOM 691 C C . SER A 1 86 ? -11.044 -4.181 -12.043 1.00 75.62 86 SER A C 1
ATOM 693 O O . SER A 1 86 ? -10.443 -4.402 -13.093 1.00 75.62 86 SER A O 1
ATOM 695 N N . TRP A 1 87 ? -10.702 -4.698 -10.854 1.00 75.56 87 TRP A N 1
ATOM 696 C CA . TRP A 1 87 ? -9.541 -5.550 -10.574 1.00 75.56 87 TRP A CA 1
ATOM 697 C C . TRP A 1 87 ? -9.904 -7.035 -10.608 1.00 75.56 87 TRP A C 1
ATOM 699 O O . TRP A 1 87 ? -10.923 -7.410 -9.981 1.00 75.56 87 TRP A O 1
#

Organism: NCBI:txid1429439

pLDDT: mean 87.11, std 8.74, range [60.75, 96.06]